Protein AF-A0AA40B033-F1 (afdb_monomer)

Foldseek 3Di:
DDDDDDDDDDDDPDPFAHAPDPRDGDGDDDDDDDDDDQDAPVHNDDWDKDKDWDWDWDDDPVCVVDPTDTDIDIDMDTDPDDDDDDDDPPD

Secondary structure (DSSP, 8-state):
---------S---BTTB-EEETTEE---------------SSSS----EEEEEEEEEE--TT-TTS--EEEEEEEEEE--S----PPPTT-

pLDDT: mean 85.54, std 17.66, range [32.44, 98.12]

Solvent-accessible surface area (backbone atoms only — not comparable to full-atom values): 6707 Å² total; per-residue (Å²): 138,87,89,89,88,87,84,93,69,98,77,70,84,48,98,57,34,52,76,75,48,98,93,40,67,48,66,74,80,84,89,86,84,89,81,91,82,86,81,57,73,96,42,86,82,74,81,55,71,49,75,43,84,42,82,42,80,44,67,48,93,92,40,77,90,54,71,69,42,84,42,81,42,81,49,75,47,71,59,91,64,96,76,92,82,76,84,60,86,98,109

Organism: NCBI:txid260670

Mean predicted aligned error: 9.18 Å

Radius of gyration: 25.97 Å; Cα contacts (8 Å, |Δi|>4): 70; chains: 1; bounding box: 43×23×72 Å

Nearest PDB structures (foldseek):
  5msg-assembly1_B  TM=3.230E-01  e=5.670E+00  Influenza B virus

Sequence (91 aa):
MFDYAFHVDGLLESNFGPRIYKDAQGSYHDHILTFKADFNILDTKNSLQVTKLLTANQTQPWYPELVVFEQMELQTSNLEKEEQFNWADNG

InterPro domains:
  IPR015798 Copper amine oxidase, catalytic domain [PF01179] (13-89)
  IPR036460 Copper amine oxidase, catalytic domain superfamily [G3DSA:2.70.98.20] (1-91)
  IPR036460 Copper amine oxidase, catalytic domain superfamily [SSF49998] (1-88)

Structure (mmCIF, N/CA/C/O backbone):
data_AF-A0AA40B033-F1
#
_entry.id   AF-A0AA40B033-F1
#
loop_
_atom_site.group_PDB
_atom_site.id
_atom_site.type_symbol
_atom_site.label_atom_id
_atom_site.label_alt_id
_atom_site.label_comp_id
_atom_site.label_asym_id
_atom_site.label_entity_id
_atom_site.label_seq_id
_atom_site.pdbx_PDB_ins_code
_atom_site.Cartn_x
_atom_site.Cartn_y
_atom_site.Cartn_z
_atom_site.occupancy
_atom_site.B_iso_or_equiv
_atom_site.auth_seq_id
_atom_site.auth_comp_id
_atom_site.auth_asym_id
_atom_site.auth_atom_id
_atom_site.pdbx_PDB_model_num
ATOM 1 N N . MET A 1 1 ? -4.425 6.707 -38.029 1.00 34.03 1 MET A N 1
ATOM 2 C CA . MET A 1 1 ? -3.949 7.936 -38.696 1.00 34.03 1 MET A CA 1
ATOM 3 C C . MET A 1 1 ? -2.439 7.937 -38.552 1.00 34.03 1 MET A C 1
ATOM 5 O O . MET A 1 1 ? -1.980 7.675 -37.450 1.00 34.03 1 MET A O 1
ATOM 9 N N . PHE A 1 2 ? -1.708 8.050 -39.660 1.00 33.41 2 PHE A N 1
ATOM 10 C CA . PHE A 1 2 ? -0.253 7.860 -39.729 1.00 33.41 2 PHE A CA 1
ATOM 11 C C . PHE A 1 2 ? 0.481 9.194 -39.621 1.00 33.41 2 PHE A C 1
ATOM 13 O O . PHE A 1 2 ? -0.055 10.198 -40.085 1.00 33.41 2 PHE A O 1
ATOM 20 N N . ASP A 1 3 ? 1.715 9.162 -39.117 1.00 32.44 3 ASP A N 1
ATOM 21 C CA . ASP A 1 3 ? 2.696 10.225 -39.338 1.00 32.44 3 ASP A CA 1
ATOM 22 C C . ASP A 1 3 ? 4.116 9.641 -39.484 1.00 32.44 3 ASP A C 1
ATOM 24 O O . ASP A 1 3 ? 4.408 8.579 -38.927 1.00 32.44 3 ASP A O 1
ATOM 28 N N . TYR A 1 4 ? 4.969 10.301 -40.276 1.00 36.03 4 TYR A N 1
ATOM 29 C CA . TYR A 1 4 ? 6.332 9.872 -40.633 1.00 36.03 4 TYR A CA 1
ATOM 30 C C . TYR A 1 4 ? 7.383 10.842 -40.074 1.00 36.03 4 TYR A C 1
ATOM 32 O O . TYR A 1 4 ? 7.261 12.052 -40.243 1.00 36.03 4 TYR A O 1
ATOM 40 N N . ALA A 1 5 ? 8.489 10.316 -39.537 1.00 46.50 5 ALA A N 1
ATOM 41 C CA . ALA A 1 5 ? 9.715 11.079 -39.289 1.00 46.50 5 ALA A CA 1
ATOM 42 C C . ALA A 1 5 ? 10.963 10.200 -39.502 1.00 46.50 5 ALA A C 1
ATOM 44 O O . ALA A 1 5 ? 11.004 9.057 -39.050 1.00 46.50 5 ALA A O 1
ATOM 45 N N . PHE A 1 6 ? 11.991 10.742 -40.167 1.00 49.09 6 PHE A N 1
ATOM 46 C CA . PHE A 1 6 ? 13.300 10.105 -40.370 1.00 49.09 6 PHE A CA 1
ATOM 47 C C . PHE A 1 6 ? 14.386 10.866 -39.597 1.00 49.09 6 PHE A C 1
AT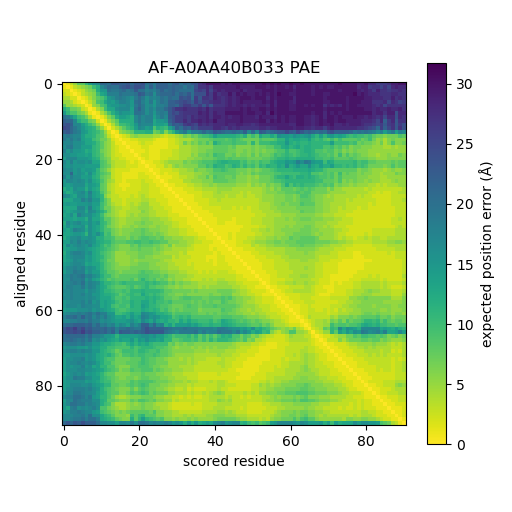OM 49 O O . PHE A 1 6 ? 14.452 12.088 -39.701 1.00 49.09 6 PHE A O 1
ATOM 56 N N . HIS A 1 7 ? 15.265 10.145 -38.892 1.00 56.28 7 HIS A N 1
ATOM 57 C CA . HIS A 1 7 ? 16.515 10.665 -38.315 1.00 56.28 7 HIS A CA 1
ATOM 58 C C . HIS A 1 7 ? 17.682 9.743 -38.719 1.00 56.28 7 HIS A C 1
ATOM 60 O O . HIS A 1 7 ? 17.514 8.523 -38.787 1.00 56.28 7 HIS A O 1
ATOM 66 N N . VAL A 1 8 ? 18.832 10.331 -39.073 1.00 55.25 8 VAL A N 1
ATOM 67 C CA . VAL A 1 8 ? 19.915 9.705 -39.874 1.00 55.25 8 VAL A CA 1
ATOM 68 C C . VAL A 1 8 ? 21.180 9.417 -39.046 1.00 55.25 8 VAL A C 1
ATOM 70 O O . VAL A 1 8 ? 22.186 8.949 -39.567 1.00 55.25 8 VAL A O 1
ATOM 73 N N . ASP A 1 9 ? 21.155 9.617 -37.737 1.00 47.88 9 ASP A N 1
ATOM 74 C CA . ASP A 1 9 ? 22.360 9.702 -36.915 1.00 47.88 9 ASP A CA 1
ATOM 75 C C . ASP A 1 9 ? 22.297 8.819 -35.663 1.00 47.88 9 ASP A C 1
ATOM 77 O O . ASP A 1 9 ? 22.275 9.290 -34.538 1.00 47.88 9 ASP A O 1
ATOM 81 N N . GLY A 1 10 ? 22.315 7.503 -35.895 1.00 48.19 10 GLY A N 1
ATOM 82 C CA . GLY A 1 10 ? 23.188 6.512 -35.236 1.00 48.19 10 GLY A CA 1
ATOM 83 C C . GLY A 1 10 ? 23.223 6.306 -33.710 1.00 48.19 10 GLY A C 1
ATOM 84 O O . GLY A 1 10 ? 23.534 5.190 -33.310 1.00 48.19 10 GLY A O 1
ATOM 85 N N . LEU A 1 11 ? 22.928 7.283 -32.854 1.00 52.03 11 LEU A N 1
ATOM 86 C CA . LEU A 1 11 ? 22.985 7.181 -31.391 1.00 52.03 11 LEU A CA 1
ATOM 87 C C . LEU A 1 11 ? 21.990 8.165 -30.760 1.00 52.03 11 LEU A C 1
ATOM 89 O O . LEU A 1 11 ? 22.350 9.267 -30.363 1.00 52.03 11 LEU A O 1
ATOM 93 N N . LEU A 1 12 ? 20.736 7.738 -30.647 1.00 46.69 12 LEU A N 1
ATOM 94 C CA . LEU A 1 12 ? 19.721 8.346 -29.789 1.00 46.69 12 LEU A CA 1
ATOM 95 C C . LEU A 1 12 ? 18.785 7.218 -29.361 1.00 46.69 12 LEU A C 1
ATOM 97 O O . LEU A 1 12 ? 17.928 6.778 -30.131 1.00 46.69 12 LEU A O 1
ATOM 101 N N . GLU A 1 13 ? 18.957 6.712 -28.141 1.00 56.12 13 GLU A N 1
ATOM 102 C CA . GLU A 1 13 ? 17.822 6.076 -27.479 1.00 56.12 13 GLU A CA 1
ATOM 103 C C . GLU A 1 13 ? 16.746 7.155 -27.357 1.00 56.12 13 GLU A C 1
ATOM 105 O O . GLU A 1 13 ? 16.959 8.198 -26.740 1.00 56.12 13 GLU A O 1
ATOM 110 N N . SER A 1 14 ? 15.625 6.975 -28.052 1.00 65.50 14 SER A N 1
ATOM 111 C CA . SER A 1 14 ? 14.548 7.955 -28.000 1.00 65.50 14 SER A CA 1
ATOM 112 C C . SER A 1 14 ? 13.935 7.949 -26.597 1.00 65.50 14 SER A C 1
ATOM 114 O O . SER A 1 14 ? 13.679 6.878 -26.042 1.00 65.50 14 SER A O 1
ATOM 116 N N . ASN A 1 15 ? 13.568 9.131 -26.098 1.00 84.06 15 ASN A N 1
ATOM 117 C CA . ASN A 1 15 ? 12.871 9.319 -24.818 1.00 84.06 15 ASN A CA 1
ATOM 118 C C . ASN A 1 15 ? 11.570 8.497 -24.671 1.00 84.06 15 ASN A C 1
ATOM 120 O O . ASN A 1 15 ? 11.032 8.404 -23.573 1.00 84.06 15 ASN A O 1
ATOM 124 N N . PHE A 1 16 ? 11.047 7.917 -25.758 1.00 84.69 16 PHE A N 1
ATOM 125 C CA . PHE A 1 16 ? 9.733 7.272 -25.816 1.00 84.69 16 PHE A CA 1
ATOM 126 C C . PHE A 1 16 ? 9.7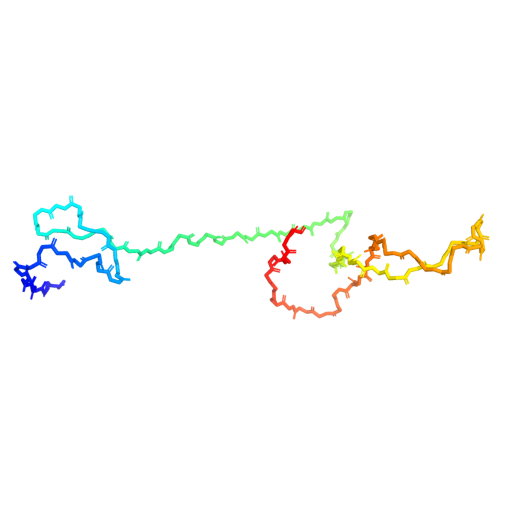65 5.772 -26.144 1.00 84.69 16 PHE A C 1
ATOM 128 O O . PHE A 1 16 ? 8.703 5.169 -26.298 1.00 84.69 16 PHE A O 1
ATOM 135 N N . GLY A 1 17 ? 10.950 5.162 -26.258 1.00 84.69 17 GLY A N 1
ATOM 136 C CA . GLY A 1 17 ? 11.074 3.717 -26.476 1.00 84.69 17 GLY A CA 1
ATOM 137 C C . GLY A 1 17 ? 12.194 3.300 -27.433 1.00 84.69 17 GLY A C 1
ATOM 138 O O . GLY A 1 17 ? 12.631 4.112 -28.261 1.00 84.69 17 GLY A O 1
ATOM 139 N N . PRO A 1 18 ? 12.654 2.037 -27.364 1.00 85.56 18 PRO A N 1
ATOM 140 C CA . PRO A 1 18 ? 13.710 1.522 -28.228 1.00 85.56 18 PRO A CA 1
ATOM 141 C C . PRO A 1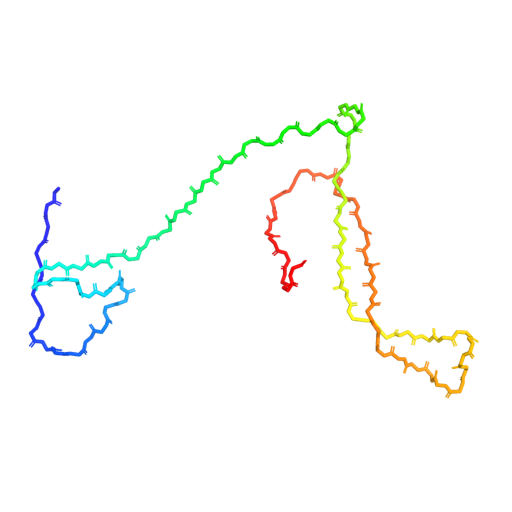 18 ? 13.246 1.323 -29.678 1.00 85.56 18 PRO A C 1
ATOM 143 O O . PRO A 1 18 ? 12.072 1.074 -29.967 1.00 85.56 18 PRO A O 1
ATOM 146 N N . ARG A 1 19 ? 14.197 1.359 -30.616 1.00 87.12 19 ARG A N 1
ATOM 147 C CA . ARG A 1 19 ? 13.974 0.911 -31.998 1.00 87.12 19 ARG A CA 1
ATOM 148 C C . ARG A 1 19 ? 13.854 -0.614 -32.019 1.00 87.12 19 ARG A C 1
ATOM 150 O O . ARG A 1 19 ? 14.772 -1.301 -31.587 1.00 87.12 19 ARG A O 1
ATOM 157 N N . ILE A 1 20 ? 12.758 -1.137 -32.565 1.00 89.44 20 ILE A N 1
ATOM 158 C CA . ILE A 1 20 ? 12.501 -2.589 -32.657 1.00 89.44 20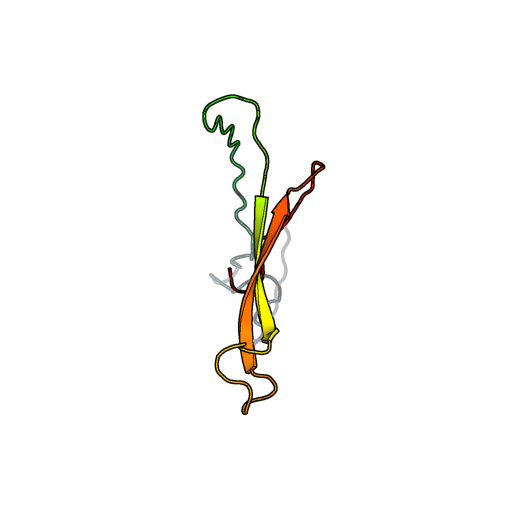 ILE A CA 1
ATOM 159 C C . ILE A 1 20 ? 12.561 -3.114 -34.097 1.00 89.44 20 ILE A C 1
ATOM 161 O O . ILE A 1 20 ? 12.660 -4.319 -34.313 1.00 89.44 20 ILE A O 1
ATOM 165 N N . TYR A 1 21 ? 12.518 -2.225 -35.096 1.00 90.38 21 TYR A N 1
ATOM 166 C CA . TYR A 1 21 ? 12.712 -2.575 -36.504 1.00 90.38 21 TYR A CA 1
ATOM 167 C C . TYR A 1 21 ? 13.226 -1.380 -37.316 1.00 90.38 21 TYR A C 1
ATOM 169 O O . TYR A 1 21 ? 13.392 -0.282 -36.781 1.00 90.38 21 TYR A O 1
ATOM 177 N N . LYS A 1 22 ? 13.480 -1.576 -38.620 1.00 87.12 22 LYS A N 1
ATOM 178 C CA . LYS A 1 22 ? 14.018 -0.535 -39.511 1.00 87.12 22 LYS A CA 1
ATOM 179 C C . LYS A 1 22 ? 13.255 0.786 -39.366 1.00 87.12 22 LYS A C 1
ATOM 181 O O . LYS A 1 22 ? 13.890 1.801 -39.107 1.00 87.12 22 LYS A O 1
ATOM 186 N N . ASP A 1 23 ? 11.932 0.728 -39.418 1.00 87.50 23 ASP A N 1
ATOM 187 C CA . ASP A 1 23 ? 11.057 1.902 -39.368 1.00 87.50 23 ASP A CA 1
ATOM 188 C C . ASP A 1 23 ? 10.008 1.767 -38.243 1.00 87.50 23 ASP A C 1
ATOM 190 O O . ASP A 1 23 ? 8.888 2.252 -38.370 1.00 87.50 23 ASP A O 1
ATOM 194 N N . ALA A 1 24 ? 10.342 1.055 -37.152 1.00 85.38 24 ALA A N 1
ATOM 195 C CA . ALA A 1 24 ? 9.432 0.838 -36.024 1.00 85.38 24 ALA A CA 1
ATOM 196 C C . ALA A 1 24 ? 10.105 1.040 -34.660 1.00 85.38 24 ALA A C 1
ATOM 198 O O . ALA A 1 24 ? 11.229 0.585 -34.414 1.00 85.38 24 ALA A O 1
ATOM 199 N N . GLN A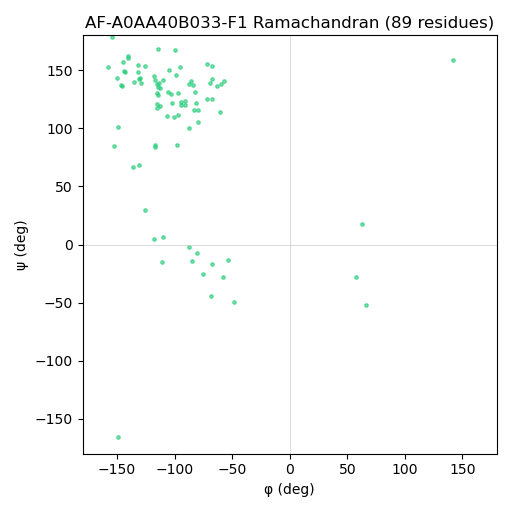 1 25 ? 9.353 1.662 -33.755 1.00 90.00 25 GLN A N 1
ATOM 200 C CA . GLN A 1 25 ? 9.694 1.881 -32.355 1.00 90.00 25 GLN A CA 1
ATOM 201 C C . GLN A 1 25 ? 8.744 1.087 -31.455 1.00 90.00 25 GLN A C 1
ATOM 203 O O . GLN A 1 25 ? 7.540 1.054 -31.698 1.00 90.00 25 GLN A O 1
ATOM 208 N N . GLY A 1 26 ? 9.286 0.476 -30.403 1.00 89.94 26 GLY A N 1
ATOM 209 C CA .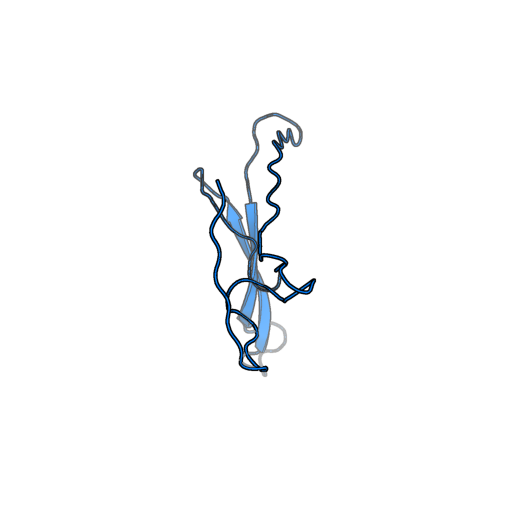 GLY A 1 26 ? 8.490 -0.088 -29.318 1.00 89.94 26 GLY A CA 1
ATOM 210 C C . GLY A 1 26 ? 8.224 0.987 -28.274 1.00 89.94 26 GLY A C 1
ATOM 211 O O . GLY A 1 26 ? 9.114 1.287 -27.489 1.00 89.94 26 GLY A O 1
ATOM 212 N N . SER A 1 27 ? 7.039 1.593 -28.285 1.00 90.69 27 SER A N 1
ATOM 213 C CA . SER A 1 27 ? 6.702 2.685 -27.365 1.00 90.69 27 SER A CA 1
ATOM 214 C C . SER A 1 27 ? 6.569 2.206 -25.919 1.00 90.69 27 SER A C 1
ATOM 216 O O . SER A 1 27 ? 5.946 1.172 -25.663 1.00 90.69 27 SER A O 1
ATOM 218 N N . TYR A 1 28 ? 7.089 2.984 -24.969 1.00 88.56 28 TYR A N 1
ATOM 219 C CA . TYR A 1 28 ? 6.802 2.775 -23.549 1.00 88.56 28 TYR A CA 1
ATOM 220 C C . TYR A 1 28 ? 5.310 2.989 -23.267 1.00 88.56 28 TYR A C 1
ATOM 222 O O . TYR A 1 28 ? 4.700 3.925 -23.784 1.00 88.56 28 TYR A O 1
ATOM 230 N N . HIS A 1 29 ? 4.721 2.102 -22.473 1.00 95.06 29 HIS A N 1
ATOM 231 C CA . HIS A 1 29 ? 3.329 2.167 -22.045 1.00 95.06 29 HIS A CA 1
ATOM 232 C C . HIS A 1 29 ? 3.148 1.351 -20.767 1.00 95.06 29 HIS A C 1
ATOM 234 O O . HIS A 1 29 ? 3.858 0.368 -20.551 1.00 95.06 29 HIS A O 1
ATOM 240 N N . ASP A 1 30 ? 2.167 1.738 -19.959 1.00 96.50 30 ASP A N 1
ATOM 241 C CA . ASP A 1 30 ? 1.822 1.022 -18.738 1.00 96.50 30 ASP A CA 1
ATOM 242 C C . ASP A 1 30 ? 0.624 0.101 -18.965 1.00 96.50 30 ASP A C 1
ATOM 244 O O . ASP A 1 30 ? -0.321 0.421 -19.692 1.00 96.50 30 ASP A O 1
ATOM 248 N N . HIS A 1 31 ? 0.636 -1.034 -18.272 1.00 96.56 31 HIS A N 1
ATOM 249 C CA . HIS A 1 31 ? -0.530 -1.890 -18.118 1.00 96.56 31 HIS A CA 1
ATOM 250 C C . HIS A 1 31 ? -1.064 -1.742 -16.697 1.00 96.56 31 HIS A C 1
ATOM 252 O O . HIS A 1 31 ? -0.444 -2.204 -15.742 1.00 96.56 31 HIS A O 1
ATOM 258 N N . ILE A 1 32 ? -2.233 -1.120 -16.566 1.00 96.12 32 ILE A N 1
ATOM 259 C CA . ILE A 1 32 ? -2.921 -0.943 -15.286 1.00 96.12 32 ILE A CA 1
ATOM 260 C C . ILE A 1 32 ? -4.230 -1.731 -15.343 1.00 96.12 32 ILE A C 1
ATOM 262 O O . ILE A 1 32 ? -5.061 -1.502 -16.221 1.00 96.12 32 ILE A O 1
ATOM 266 N N . LEU A 1 33 ? -4.399 -2.681 -14.422 1.00 96.56 33 LEU A N 1
ATOM 267 C CA . LEU A 1 33 ? -5.603 -3.500 -14.295 1.00 96.56 33 LEU A CA 1
ATOM 268 C C . LEU A 1 33 ? -6.284 -3.195 -12.960 1.00 96.56 33 LEU A C 1
ATOM 270 O O . LEU A 1 33 ? -5.642 -3.234 -11.912 1.00 96.56 33 LEU A O 1
ATOM 274 N N . THR A 1 34 ? -7.591 -2.936 -12.998 1.00 96.75 34 THR A N 1
ATOM 275 C CA . THR A 1 34 ? -8.384 -2.597 -11.810 1.00 96.75 34 THR A CA 1
ATOM 276 C C . THR A 1 34 ? -9.262 -3.768 -11.398 1.00 96.75 34 THR A C 1
ATOM 278 O O . THR A 1 34 ? -10.007 -4.316 -12.210 1.00 96.75 34 THR A O 1
ATOM 281 N N . PHE A 1 35 ? -9.225 -4.100 -10.110 1.00 96.31 35 PHE A N 1
ATOM 282 C CA . PHE A 1 35 ? -10.061 -5.129 -9.504 1.00 96.31 35 PHE A CA 1
ATOM 283 C C . PHE A 1 35 ? -10.960 -4.510 -8.438 1.00 96.31 35 PHE A C 1
ATOM 285 O O . PHE A 1 35 ? -10.549 -3.600 -7.720 1.00 96.31 35 PHE A O 1
ATOM 292 N N . LYS A 1 36 ? -12.183 -5.032 -8.311 1.00 98.12 36 LYS A N 1
ATOM 293 C CA . LYS A 1 36 ? -13.052 -4.738 -7.171 1.00 98.12 36 LYS A CA 1
ATOM 294 C C . LYS A 1 36 ? -12.865 -5.831 -6.121 1.00 98.12 36 LYS A C 1
ATOM 296 O O . LYS A 1 36 ? -13.098 -6.999 -6.423 1.00 98.12 36 LYS A O 1
ATOM 301 N N . ALA A 1 37 ? -12.487 -5.444 -4.906 1.00 96.56 37 ALA A N 1
ATOM 302 C CA . ALA A 1 37 ? -12.405 -6.333 -3.751 1.00 96.56 37 ALA A CA 1
ATOM 303 C C . ALA A 1 37 ? -13.426 -5.891 -2.692 1.00 96.56 37 ALA A C 1
ATOM 305 O O . ALA A 1 37 ? -13.364 -4.767 -2.206 1.00 96.56 37 ALA A O 1
ATOM 306 N N . ASP A 1 38 ? -14.382 -6.766 -2.382 1.00 97.94 38 ASP A N 1
ATOM 307 C CA . ASP A 1 38 ? -15.477 -6.527 -1.433 1.00 97.94 38 ASP A CA 1
ATOM 308 C C . ASP A 1 38 ? -15.334 -7.515 -0.267 1.00 97.94 38 ASP A C 1
ATOM 310 O O . ASP A 1 38 ? -15.847 -8.638 -0.305 1.00 97.94 38 ASP A O 1
ATOM 314 N N . PHE A 1 39 ? -14.492 -7.153 0.704 1.00 97.81 39 PHE A N 1
ATOM 315 C CA . PHE A 1 39 ? -14.174 -8.012 1.842 1.00 97.81 39 PHE A CA 1
ATOM 316 C C . PHE A 1 39 ? -15.256 -7.913 2.918 1.00 97.81 39 PHE A C 1
ATOM 318 O O . PHE A 1 39 ? -15.588 -6.821 3.359 1.00 97.81 39 PHE A O 1
ATOM 325 N N . ASN A 1 40 ? -15.722 -9.071 3.389 1.00 97.88 40 ASN A N 1
ATOM 326 C CA . ASN A 1 40 ? -16.563 -9.199 4.579 1.00 97.88 40 ASN A CA 1
ATOM 327 C C . ASN A 1 40 ? -15.804 -10.021 5.625 1.00 97.88 40 ASN A C 1
ATOM 329 O O . ASN A 1 40 ? -15.909 -11.251 5.669 1.00 97.88 40 ASN A O 1
ATOM 333 N N . ILE A 1 41 ? -14.965 -9.356 6.420 1.00 97.50 41 ILE A N 1
ATOM 334 C CA . ILE A 1 41 ? -14.193 -9.997 7.488 1.00 97.50 41 ILE A CA 1
ATOM 335 C C . ILE A 1 41 ? -15.119 -10.182 8.691 1.00 97.50 41 ILE A C 1
ATOM 337 O O . ILE A 1 41 ? -15.436 -9.223 9.387 1.00 97.50 41 ILE A O 1
ATOM 341 N N . LEU A 1 42 ? -15.561 -11.422 8.923 1.00 97.88 42 LEU A N 1
ATOM 342 C CA . LEU A 1 42 ? -16.646 -11.810 9.845 1.00 97.88 42 LEU A CA 1
ATOM 343 C C . LEU A 1 42 ? -18.038 -11.303 9.425 1.00 97.88 42 LEU A C 1
ATOM 345 O O . LEU A 1 42 ? -18.961 -12.110 9.335 1.00 97.88 42 LEU A O 1
ATOM 349 N N . ASP A 1 43 ? -18.191 -10.008 9.147 1.00 96.94 43 ASP A N 1
ATOM 350 C CA . ASP A 1 43 ? -19.411 -9.385 8.623 1.00 96.94 43 ASP A CA 1
ATOM 351 C C . ASP A 1 43 ? -19.093 -8.160 7.734 1.00 96.94 43 ASP A C 1
ATOM 353 O O . ASP A 1 43 ? -17.955 -7.980 7.302 1.00 96.94 43 ASP A O 1
ATOM 357 N N . THR A 1 44 ? -20.106 -7.339 7.432 1.00 97.88 44 THR A N 1
ATOM 358 C CA . THR A 1 44 ? -19.987 -6.141 6.580 1.00 97.88 44 THR A CA 1
ATOM 359 C C . THR A 1 44 ? -19.432 -4.905 7.304 1.00 97.88 44 THR A C 1
ATOM 361 O O . THR A 1 44 ? -19.251 -3.859 6.683 1.00 97.88 44 THR A O 1
ATOM 364 N N . LYS A 1 45 ? -19.250 -4.941 8.628 1.00 98.12 45 LYS A N 1
ATOM 365 C CA . LYS A 1 45 ? -18.769 -3.815 9.439 1.00 98.12 45 LYS A CA 1
ATOM 366 C C . LYS A 1 45 ? -17.274 -3.978 9.677 1.00 98.12 45 LYS A C 1
ATOM 368 O O . LYS A 1 45 ? -16.833 -4.524 10.685 1.00 98.12 45 LYS A O 1
ATOM 373 N N . ASN A 1 46 ? -16.477 -3.498 8.731 1.00 97.62 46 ASN A N 1
ATOM 374 C CA . ASN A 1 46 ? -15.020 -3.588 8.796 1.00 97.62 46 ASN A CA 1
ATOM 375 C C . ASN A 1 46 ? -14.359 -2.208 8.929 1.00 97.62 46 ASN A C 1
ATOM 377 O O . ASN A 1 46 ? -14.996 -1.168 8.769 1.00 97.62 46 ASN A O 1
ATOM 381 N N . SER A 1 47 ? -13.062 -2.216 9.235 1.00 97.12 47 SER A N 1
ATOM 382 C CA . SER A 1 47 ? -12.193 -1.037 9.265 1.00 97.12 47 SER A CA 1
ATOM 383 C C . SER A 1 47 ? -10.910 -1.349 8.505 1.00 97.12 47 SER A C 1
ATOM 385 O O . SER A 1 47 ? -10.453 -2.493 8.509 1.00 97.12 47 SER A O 1
ATOM 387 N N . LEU A 1 48 ? -10.314 -0.336 7.880 1.00 96.94 48 LEU A N 1
ATOM 388 C CA . LEU A 1 48 ? -9.004 -0.457 7.251 1.00 96.94 48 LEU A CA 1
ATOM 389 C C . LEU A 1 48 ? -7.934 0.070 8.213 1.00 96.94 48 LEU A C 1
ATOM 391 O O . LEU A 1 48 ? -7.880 1.267 8.488 1.00 96.94 48 LEU A O 1
ATOM 395 N N . GLN A 1 49 ? -7.096 -0.830 8.727 1.00 96.88 49 GLN A N 1
ATOM 396 C CA . GLN A 1 49 ? -5.937 -0.478 9.542 1.00 96.88 49 GLN A CA 1
ATOM 397 C C . GLN A 1 49 ? -4.676 -0.450 8.681 1.00 96.88 49 GLN A C 1
ATOM 399 O O . GLN A 1 49 ? -4.373 -1.407 7.971 1.00 96.88 49 GLN A O 1
ATOM 404 N N . VAL A 1 50 ? -3.920 0.636 8.793 1.00 95.31 50 VAL A N 1
ATOM 405 C CA . VAL A 1 50 ? -2.604 0.794 8.180 1.00 95.31 50 VAL A CA 1
ATOM 406 C C . VAL A 1 50 ? -1.552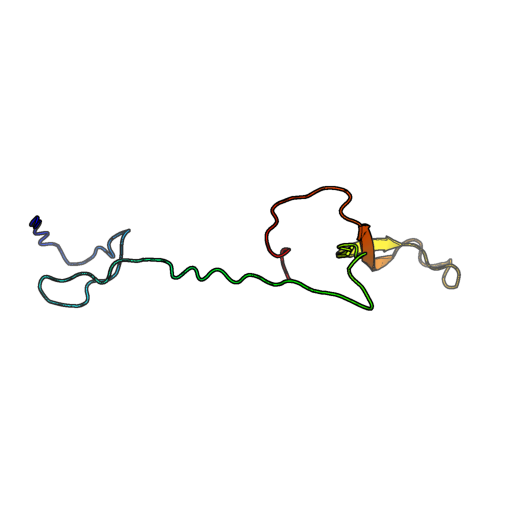 0.612 9.263 1.00 95.31 50 VAL A C 1
ATOM 408 O O . VAL A 1 50 ? -1.626 1.234 10.323 1.00 95.31 50 VAL A O 1
ATOM 411 N N . THR A 1 51 ? -0.572 -0.243 8.989 1.00 95.31 51 THR A N 1
ATOM 412 C CA . THR A 1 51 ? 0.589 -0.464 9.855 1.00 95.31 51 THR A CA 1
ATOM 413 C C . THR A 1 51 ? 1.832 0.008 9.123 1.00 95.31 51 THR A C 1
ATOM 415 O O . THR A 1 51 ? 2.048 -0.383 7.980 1.00 95.31 51 THR A O 1
ATOM 418 N N . LYS A 1 52 ? 2.641 0.845 9.769 1.00 94.38 52 LYS A N 1
ATOM 419 C CA . LYS A 1 52 ? 3.912 1.344 9.240 1.00 94.38 52 LYS A CA 1
ATOM 420 C C . LYS A 1 52 ? 5.057 0.820 10.087 1.00 94.38 52 LYS A C 1
ATOM 422 O O . LYS A 1 52 ? 4.980 0.875 11.313 1.00 94.38 52 LYS A O 1
ATOM 427 N N . LEU A 1 53 ? 6.113 0.353 9.433 1.00 94.69 53 LEU A N 1
ATOM 428 C CA . LEU A 1 53 ? 7.378 0.033 10.078 1.00 94.69 53 LEU A CA 1
ATOM 429 C C . LEU A 1 53 ? 8.268 1.275 10.036 1.00 94.69 53 LEU A C 1
ATOM 431 O O . LEU A 1 53 ? 8.558 1.795 8.961 1.00 94.69 53 LEU A O 1
ATOM 435 N N . LEU A 1 54 ? 8.669 1.768 11.200 1.00 93.88 54 LEU A N 1
ATOM 436 C CA . LEU A 1 54 ? 9.483 2.969 11.335 1.00 93.88 54 LEU A CA 1
ATOM 437 C C . LEU A 1 54 ? 10.724 2.666 12.155 1.00 93.88 54 LEU A C 1
ATOM 439 O O . LEU A 1 54 ? 10.714 1.794 13.017 1.00 93.88 54 LEU A O 1
ATOM 443 N N . THR A 1 55 ? 11.777 3.431 11.916 1.00 95.00 55 THR A N 1
ATOM 444 C CA . THR A 1 55 ? 12.956 3.425 12.771 1.00 95.00 55 THR A CA 1
ATOM 445 C C . THR A 1 55 ? 12.784 4.488 13.855 1.00 95.00 55 THR A C 1
ATOM 447 O O . THR A 1 55 ? 12.553 5.658 13.546 1.00 95.00 55 THR A O 1
ATOM 450 N N . ALA A 1 56 ? 12.873 4.088 15.120 1.00 93.94 56 ALA A N 1
ATOM 451 C CA . ALA A 1 56 ? 12.663 4.937 16.281 1.00 93.94 56 ALA A CA 1
ATOM 452 C C . ALA A 1 56 ? 13.802 4.785 17.295 1.00 93.94 56 ALA A C 1
ATOM 454 O O . ALA A 1 56 ? 14.317 3.695 17.544 1.00 93.94 56 ALA A O 1
ATOM 455 N N . ASN A 1 57 ? 14.166 5.907 17.909 1.00 94.25 57 ASN A N 1
ATOM 456 C CA . ASN A 1 57 ? 15.111 5.952 19.015 1.00 94.25 57 ASN A CA 1
ATOM 457 C C . ASN A 1 57 ? 14.382 5.637 20.323 1.00 94.25 57 ASN A C 1
ATOM 459 O O . ASN A 1 57 ? 13.521 6.409 20.747 1.00 94.25 57 ASN A O 1
ATOM 463 N N . GLN A 1 58 ? 14.733 4.527 20.969 1.00 91.19 58 GLN A N 1
ATOM 464 C CA . GLN A 1 58 ? 14.055 4.036 22.168 1.00 91.19 58 GLN A CA 1
ATOM 465 C C . GLN A 1 58 ? 15.034 3.660 23.285 1.00 91.19 58 GLN A C 1
ATOM 467 O O . GLN A 1 58 ? 16.194 3.324 23.046 1.00 91.19 58 GLN A O 1
ATOM 472 N N . THR A 1 59 ? 14.553 3.718 24.528 1.00 92.25 59 THR A N 1
ATOM 473 C CA . THR A 1 59 ? 15.285 3.267 25.718 1.00 92.25 59 THR A CA 1
ATOM 474 C C . THR A 1 59 ? 14.712 1.934 26.189 1.00 92.25 59 THR A C 1
ATOM 476 O O . THR A 1 59 ? 13.528 1.657 25.995 1.00 92.25 59 THR A O 1
ATOM 479 N N . GLN A 1 60 ? 15.544 1.089 26.798 1.00 90.62 60 GLN A N 1
ATOM 480 C CA . GLN A 1 60 ? 15.117 -0.231 27.259 1.00 90.62 60 GLN A CA 1
ATOM 481 C C . GLN A 1 60 ? 15.145 -0.291 28.791 1.00 90.62 60 GLN A C 1
ATOM 483 O O . GLN A 1 60 ? 16.223 -0.143 29.371 1.00 90.62 60 GLN A O 1
ATOM 488 N N . PRO A 1 61 ? 14.007 -0.536 29.478 1.00 91.88 61 PRO A N 1
ATOM 489 C CA . PRO A 1 61 ? 13.947 -0.510 30.945 1.00 91.88 61 PRO A CA 1
ATOM 490 C C . PRO A 1 61 ? 14.910 -1.487 31.629 1.00 91.88 61 PRO A C 1
ATOM 492 O O . PRO A 1 61 ? 15.350 -1.251 32.751 1.00 91.88 61 PRO A O 1
ATOM 495 N N . TRP A 1 62 ? 15.245 -2.586 30.952 1.00 90.56 62 TRP A N 1
ATOM 496 C CA . TRP A 1 62 ? 16.175 -3.608 31.435 1.00 90.56 62 TRP A CA 1
ATOM 497 C C . TRP A 1 62 ? 17.644 -3.322 31.104 1.00 90.56 62 TRP A C 1
ATOM 499 O O . TRP A 1 62 ? 18.501 -4.107 31.500 1.00 90.56 62 TRP A O 1
ATOM 509 N N . TYR A 1 63 ? 17.956 -2.237 30.386 1.00 89.94 63 TYR A N 1
ATOM 510 C CA . TYR A 1 63 ? 19.336 -1.867 30.078 1.00 89.94 63 TYR A CA 1
ATOM 511 C C . TYR A 1 63 ? 19.598 -0.363 30.258 1.00 89.94 63 TYR A C 1
ATOM 513 O O . TYR A 1 63 ? 19.869 0.347 29.291 1.00 89.94 63 TYR A O 1
ATOM 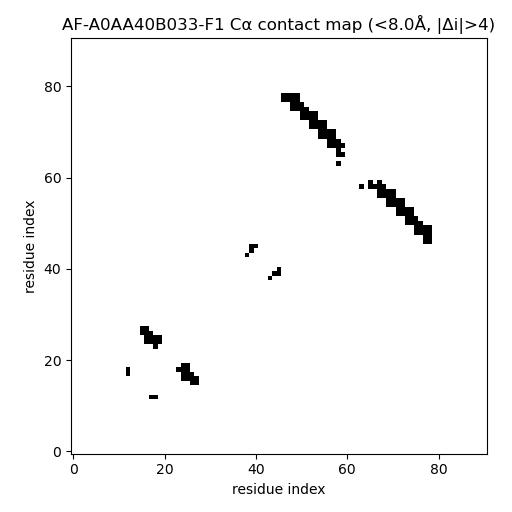521 N N . PRO A 1 64 ? 19.539 0.139 31.505 1.00 84.44 64 PRO A N 1
ATOM 522 C CA . PRO A 1 64 ? 19.586 1.575 31.794 1.00 84.44 64 PRO A CA 1
ATOM 523 C C . PRO A 1 64 ? 20.937 2.241 31.481 1.00 84.44 64 PRO A C 1
ATOM 525 O O . PRO A 1 64 ? 21.013 3.463 31.405 1.00 84.44 64 PRO A O 1
ATOM 528 N N . GLU A 1 65 ? 22.006 1.458 31.321 1.00 88.00 65 GLU A N 1
ATOM 529 C CA . GLU A 1 65 ? 23.354 1.956 31.015 1.00 88.00 65 GLU A CA 1
ATOM 530 C C . GLU A 1 65 ? 23.504 2.405 29.554 1.00 88.00 65 GLU A C 1
ATOM 532 O O . GLU A 1 65 ? 24.341 3.256 29.252 1.00 88.00 65 GLU A O 1
ATOM 537 N N . LEU A 1 66 ? 22.685 1.861 28.649 1.00 77.81 66 LEU A N 1
ATOM 538 C CA . LEU A 1 66 ? 22.626 2.286 27.256 1.00 77.81 66 LEU A CA 1
ATOM 539 C C . LEU A 1 66 ? 21.422 3.206 27.063 1.00 77.81 66 LEU A C 1
ATOM 541 O O . LEU A 1 66 ? 20.268 2.790 27.137 1.00 77.81 66 LEU 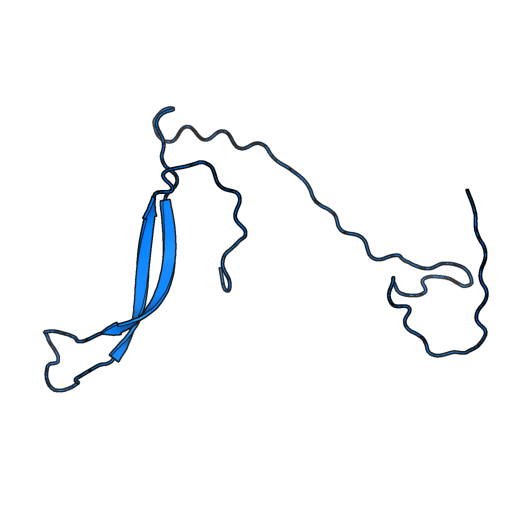A O 1
ATOM 545 N N . VAL A 1 67 ? 21.720 4.487 26.844 1.00 80.44 67 VAL A N 1
ATOM 546 C CA . VAL A 1 67 ? 20.724 5.561 26.930 1.00 80.44 67 VAL A CA 1
ATOM 547 C C . VAL A 1 67 ? 19.688 5.467 25.811 1.00 80.44 67 VAL A C 1
ATOM 549 O O . VAL A 1 67 ? 18.509 5.610 26.098 1.00 80.44 67 VAL A O 1
ATOM 552 N N . VAL A 1 68 ? 20.093 5.225 24.559 1.00 91.06 68 VAL A N 1
ATOM 553 C CA . VAL A 1 68 ? 19.188 5.173 23.396 1.00 91.06 68 VAL A CA 1
ATOM 554 C C . VAL A 1 68 ? 19.688 4.148 22.377 1.00 91.06 68 VAL A C 1
ATOM 556 O O . VAL A 1 68 ? 20.879 4.119 22.067 1.00 91.06 68 VAL A O 1
ATOM 559 N N . PHE A 1 69 ? 18.767 3.357 21.827 1.00 91.44 69 PHE A N 1
ATOM 560 C CA . PHE A 1 69 ? 18.974 2.471 20.685 1.00 91.44 69 PHE A CA 1
ATOM 561 C C . PHE A 1 69 ? 18.092 2.899 19.523 1.00 91.44 69 PHE A C 1
ATOM 563 O O . PHE A 1 69 ? 16.926 3.233 19.720 1.00 91.44 69 PHE A O 1
ATOM 570 N N . GLU A 1 70 ? 18.626 2.805 18.313 1.00 93.75 70 GLU A N 1
ATOM 571 C CA . GLU A 1 70 ? 17.813 2.853 17.109 1.00 93.75 70 GLU A CA 1
ATOM 572 C C . GLU A 1 70 ? 17.210 1.462 16.861 1.00 93.75 70 GLU A C 1
ATOM 574 O O . GLU A 1 70 ? 17.934 0.466 16.775 1.00 93.75 70 GLU A O 1
ATOM 579 N N . GLN A 1 71 ? 15.883 1.370 16.803 1.00 93.88 71 GLN A N 1
ATOM 580 C CA . GLN A 1 71 ? 15.154 0.114 16.632 1.00 93.88 71 GLN A CA 1
ATOM 581 C C . GLN A 1 71 ? 13.962 0.294 15.700 1.00 93.88 71 GLN A C 1
ATOM 583 O O . GLN A 1 71 ? 13.504 1.406 15.463 1.00 93.88 71 GLN A O 1
ATOM 588 N N . MET A 1 72 ? 13.447 -0.815 15.174 1.00 94.69 72 MET A N 1
ATOM 589 C CA . MET A 1 72 ? 12.219 -0.788 14.389 1.00 94.69 72 MET A CA 1
ATOM 590 C C . MET A 1 72 ? 10.989 -0.840 15.302 1.00 94.69 72 MET A C 1
ATOM 592 O O . MET A 1 72 ? 10.934 -1.641 16.235 1.00 94.69 72 MET A O 1
ATOM 596 N N . GLU A 1 73 ? 9.991 -0.022 14.991 1.00 94.56 73 GLU A N 1
ATOM 597 C CA . GLU A 1 73 ? 8.718 0.103 15.695 1.00 94.56 73 GLU A CA 1
ATOM 598 C C . GLU A 1 73 ? 7.557 0.012 14.696 1.00 94.56 73 GLU A C 1
ATOM 600 O O . GLU A 1 73 ? 7.643 0.509 13.571 1.00 94.56 73 GLU A O 1
ATOM 605 N N . LEU A 1 74 ? 6.457 -0.623 15.111 1.00 95.62 74 LEU A N 1
ATOM 606 C CA . LEU A 1 74 ? 5.215 -0.646 14.344 1.00 95.62 74 LEU A CA 1
ATOM 607 C C . LEU A 1 74 ? 4.282 0.466 14.819 1.00 95.62 74 LEU A C 1
ATOM 609 O O . LEU A 1 74 ? 3.824 0.454 15.960 1.00 95.62 74 LEU A O 1
ATOM 613 N N . GLN A 1 75 ? 3.931 1.374 13.915 1.00 95.56 75 GLN A N 1
ATOM 614 C CA . GLN A 1 75 ? 2.895 2.372 14.141 1.00 95.56 75 GLN A CA 1
ATOM 615 C C . GLN A 1 75 ? 1.613 1.954 13.424 1.00 95.56 75 GLN A C 1
ATOM 617 O O . GLN A 1 75 ? 1.603 1.788 12.205 1.00 95.56 75 GLN A O 1
ATOM 622 N N . THR A 1 76 ? 0.521 1.806 14.171 1.00 96.75 76 THR A N 1
ATOM 623 C CA . THR A 1 76 ? -0.786 1.416 13.625 1.00 96.75 76 THR A CA 1
ATOM 624 C C . THR A 1 76 ? -1.776 2.572 13.688 1.00 96.75 76 THR A C 1
ATOM 626 O O . THR A 1 76 ? -1.798 3.342 14.649 1.00 96.75 76 THR A O 1
ATOM 629 N N . SER A 1 77 ? -2.609 2.701 12.658 1.00 96.19 77 SER A N 1
ATOM 630 C CA . SER A 1 77 ? -3.715 3.660 12.629 1.00 96.19 77 SER A CA 1
ATOM 631 C C . SER A 1 77 ? -4.870 3.141 11.783 1.00 96.19 77 SER A C 1
ATOM 633 O O . SER A 1 77 ? -4.641 2.548 10.729 1.00 96.19 77 SER A O 1
ATOM 635 N N . ASN A 1 78 ? -6.106 3.413 12.193 1.00 97.25 78 ASN A N 1
ATOM 636 C CA . ASN A 1 78 ? -7.273 3.160 11.353 1.00 97.25 78 ASN A CA 1
ATOM 637 C C . ASN A 1 78 ? -7.521 4.348 10.418 1.00 97.25 78 ASN A C 1
ATOM 639 O O . ASN A 1 78 ? -7.363 5.502 10.817 1.00 97.25 78 ASN A O 1
ATOM 643 N N . LEU A 1 79 ? -7.909 4.062 9.176 1.00 96.38 79 LEU A N 1
ATOM 644 C CA . LEU A 1 79 ? -8.408 5.083 8.263 1.00 96.38 79 LEU A CA 1
ATOM 645 C C . LEU A 1 79 ? -9.871 5.377 8.591 1.00 96.38 79 LEU A C 1
ATOM 647 O O . LEU A 1 79 ? -10.740 4.517 8.462 1.00 96.38 79 LEU A O 1
ATOM 651 N N . GLU A 1 80 ? -10.127 6.611 9.015 1.00 96.56 80 GLU A N 1
ATOM 652 C CA . GLU A 1 80 ? -11.454 7.072 9.448 1.00 96.56 80 GLU A CA 1
ATOM 653 C C . GLU A 1 80 ? -12.337 7.541 8.280 1.00 96.56 80 GLU A C 1
ATOM 655 O O . GLU A 1 80 ? -13.541 7.751 8.439 1.00 96.56 80 GLU A O 1
ATOM 660 N N . LYS A 1 81 ? -11.740 7.762 7.104 1.00 97.00 81 LYS A N 1
ATOM 661 C CA . LYS A 1 81 ? -12.402 8.263 5.894 1.00 97.00 81 LYS A CA 1
ATOM 662 C C . LYS A 1 81 ? -11.856 7.551 4.662 1.00 97.00 81 LYS A C 1
ATOM 664 O O . LYS A 1 81 ? -10.769 6.982 4.692 1.00 97.00 81 LYS A O 1
ATOM 669 N N . GLU A 1 82 ? -12.624 7.600 3.580 1.00 96.38 82 GLU A N 1
ATOM 670 C CA . GLU A 1 82 ? -12.197 7.084 2.281 1.00 96.38 82 GLU A CA 1
ATOM 671 C C . GLU A 1 82 ? -11.055 7.930 1.717 1.00 96.38 82 GLU A C 1
ATOM 673 O O . GLU A 1 82 ? -11.183 9.147 1.570 1.00 96.38 82 GLU A O 1
ATOM 678 N N . GLU A 1 83 ? -9.947 7.274 1.377 1.00 94.69 83 GLU A N 1
ATOM 679 C CA . GLU A 1 83 ? -8.756 7.916 0.826 1.00 94.69 83 GLU A CA 1
ATOM 680 C C . GLU A 1 83 ? -8.105 7.015 -0.232 1.00 94.69 83 GLU A C 1
ATOM 682 O O . GLU A 1 83 ? -8.164 5.787 -0.155 1.00 94.69 83 GLU A O 1
ATOM 687 N N . GLN A 1 84 ? -7.477 7.634 -1.234 1.00 95.38 84 GLN A N 1
ATOM 688 C CA . GLN A 1 84 ? -6.600 6.937 -2.176 1.00 95.38 84 GLN A CA 1
ATOM 689 C C . GLN A 1 84 ? -5.184 6.900 -1.602 1.00 95.38 84 GLN A C 1
ATOM 691 O O . GLN A 1 84 ? -4.704 7.908 -1.084 1.00 95.38 84 GLN A O 1
ATOM 696 N N . PHE A 1 85 ? -4.496 5.768 -1.729 1.00 92.31 85 PHE A N 1
ATOM 697 C CA . PHE A 1 85 ? -3.119 5.621 -1.267 1.00 92.31 85 PHE A CA 1
ATOM 698 C C . PHE A 1 85 ? -2.311 4.710 -2.192 1.00 92.31 85 PHE A C 1
ATOM 700 O O . PHE A 1 85 ? -2.860 3.884 -2.920 1.00 92.31 85 PHE A O 1
ATOM 707 N N . ASN A 1 86 ? -0.992 4.882 -2.144 1.00 93.69 86 ASN A N 1
ATOM 708 C CA . ASN A 1 86 ? -0.026 4.015 -2.806 1.00 93.69 86 ASN A CA 1
ATOM 709 C C . ASN A 1 86 ? 0.566 3.031 -1.793 1.00 93.69 86 ASN A C 1
ATOM 711 O O . ASN A 1 86 ? 0.439 3.217 -0.580 1.00 93.69 86 ASN A O 1
ATOM 715 N N . TRP A 1 87 ? 1.255 2.011 -2.295 1.00 92.94 87 TRP A N 1
ATOM 716 C CA . TRP A 1 87 ? 2.126 1.189 -1.461 1.00 92.94 87 TRP A CA 1
ATOM 717 C C . TRP A 1 87 ? 3.174 2.061 -0.764 1.00 92.94 87 TRP A C 1
ATOM 719 O O . TRP A 1 87 ? 3.675 3.019 -1.356 1.00 92.94 87 TRP A O 1
ATOM 729 N N . ALA A 1 88 ? 3.467 1.744 0.496 1.00 91.94 88 ALA A N 1
ATOM 730 C CA . ALA A 1 88 ? 4.515 2.428 1.237 1.00 91.94 88 ALA A CA 1
ATOM 731 C C . ALA A 1 88 ? 5.897 2.105 0.645 1.00 91.94 88 ALA A C 1
ATOM 733 O O . ALA A 1 88 ? 6.104 1.049 0.038 1.00 91.94 88 ALA A O 1
ATOM 734 N N . ASP A 1 89 ? 6.844 3.025 0.830 1.00 90.44 89 ASP A N 1
ATOM 735 C CA . ASP A 1 89 ? 8.240 2.775 0.486 1.00 90.44 89 ASP A CA 1
ATOM 736 C C . ASP A 1 89 ? 8.759 1.573 1.279 1.00 90.44 89 ASP A C 1
ATOM 738 O O . ASP A 1 89 ? 8.517 1.464 2.479 1.00 90.44 89 ASP A O 1
ATOM 742 N N . ASN A 1 90 ? 9.521 0.701 0.616 1.00 88.31 90 ASN A N 1
ATOM 743 C CA . ASN A 1 90 ? 10.101 -0.501 1.223 1.00 88.31 90 ASN A CA 1
ATOM 744 C C . ASN A 1 90 ? 9.077 -1.540 1.753 1.00 88.31 90 ASN A C 1
ATOM 746 O O . ASN A 1 90 ? 9.466 -2.453 2.481 1.00 88.31 90 ASN A O 1
ATOM 750 N N . GLY A 1 91 ? 7.816 -1.459 1.308 1.00 60.06 91 GLY A N 1
ATOM 751 C CA . GLY A 1 91 ? 6.766 -2.461 1.556 1.00 60.06 91 GLY A CA 1
ATOM 752 C C . GLY A 1 91 ? 6.065 -2.321 2.899 1.00 60.06 91 GLY A C 1
ATOM 753 O O . GLY A 1 91 ? 5.515 -3.352 3.344 1.00 60.06 91 GLY A O 1
#